Protein AF-A0CIH5-F1 (afdb_monomer)

Solvent-accessible surface area (backbone atoms only — not comparable to full-atom values): 7947 Å² total; per-residue (Å²): 141,61,79,71,65,72,72,68,66,63,63,94,73,48,73,71,44,72,47,76,46,78,49,61,46,44,70,66,57,52,51,53,47,23,68,72,73,69,57,72,61,46,45,53,76,33,62,68,58,5,43,72,43,96,72,49,42,40,31,52,56,68,67,65,62,55,47,49,56,54,52,55,45,54,71,75,43,71,87,46,45,84,75,46,75,51,82,43,84,70,44,88,47,47,58,71,42,60,32,41,38,37,44,28,32,68,42,79,45,80,55,98,86,27,40,42,35,36,27,43,33,40,28,27,36,84,86,67,48,60,24,34,44,34,40,36,34,36,38,38,115

pLDDT: mean 92.66, std 15.13, range [35.62, 98.88]

Secondary structure (DSSP, 8-state):
--GGGTSS-S-SS-TT-EEEEEEE--HHHHHHHHHHH----HHHH-HHHHHHSSSSS-B--HHHHHHHHHHHHHHHSTT-EEEEEEEEE-S--BTT-EEEEEEEEEEEEEETTEEEEEEEEEEEETTS-EEEEEEEEEEE-

Nearest PDB structures (foldseek):
  1iq6-assembly1_A  TM=9.356E-01  e=6.063E-15  Aeromonas caviae
  3k67-assembly1_A  TM=8.229E-01  e=1.449E-12  Archaeoglobus fulgidus
  4rlw-assembly1_A  TM=8.417E-01  e=2.597E-10  Mycobacterium tuberculosis H37Rv
  8pwz-assembly1_A-2  TM=8.280E-01  e=1.464E-09  Mycobacterium tuberculosis H37Rv
  5zy8-assembly1_C  TM=8.507E-01  e=7.791E-09  Mycobacterium tuberculosis H37Rv

Sequence (141 aa):
MKLRQIQYLFSQYHIGKLFKLERIFTEEDVRNYANLIKDFNPIHLDKYAASQSIFKERVVHGMLSASLFSTLVGTNFPGCIYLEQSINFKAPIFLDEQILAQVLIQDIKHTKGRQILKLNTTIEKMDQKIAVTGQATILIN

Organism: Paramecium tetraurelia (NCBI:txid5888)

Structure (mmCIF, N/CA/C/O backbone):
data_AF-A0CIH5-F1
#
_entry.id   AF-A0CIH5-F1
#
loop_
_atom_site.group_PDB
_atom_site.id
_atom_site.type_symbol
_atom_site.label_atom_id
_atom_site.label_alt_id
_atom_site.label_comp_id
_atom_site.label_asym_id
_atom_site.label_entity_id
_atom_site.label_seq_id
_atom_site.pdbx_PDB_ins_code
_atom_site.Cartn_x
_atom_site.Cartn_y
_atom_site.Cartn_z
_atom_site.occupancy
_atom_site.B_iso_or_equiv
_atom_site.auth_seq_id
_atom_site.auth_comp_id
_atom_site.auth_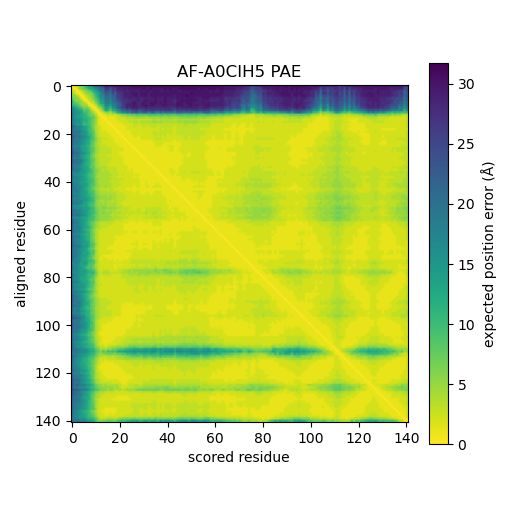asym_id
_atom_site.auth_atom_id
_atom_site.pdbx_PDB_model_num
ATOM 1 N N . MET A 1 1 ? -28.526 30.478 18.355 1.00 44.56 1 MET A N 1
ATOM 2 C CA . MET A 1 1 ? -27.789 30.222 17.099 1.00 44.56 1 MET A CA 1
ATOM 3 C C . MET A 1 1 ? -27.020 28.923 17.272 1.00 44.56 1 MET A C 1
ATOM 5 O O . MET A 1 1 ? -26.113 28.905 18.075 1.00 44.56 1 MET A O 1
ATOM 9 N N . LYS A 1 2 ? -27.340 27.787 16.664 1.00 43.62 2 LYS A N 1
ATOM 10 C CA . LYS A 1 2 ? -28.509 27.289 15.926 1.00 43.62 2 LYS A CA 1
ATOM 11 C C . LYS A 1 2 ? -28.354 25.761 16.030 1.00 43.62 2 LYS A C 1
ATOM 13 O O . LYS A 1 2 ? -27.256 25.262 15.809 1.00 43.62 2 LYS A O 1
ATOM 18 N N . LEU A 1 3 ? -29.447 25.040 16.266 1.00 42.81 3 LEU A N 1
ATOM 19 C CA . LEU A 1 3 ? -29.557 23.571 16.229 1.00 42.81 3 LEU A CA 1
ATOM 20 C C . LEU A 1 3 ? -28.959 22.894 14.966 1.00 42.81 3 LEU A C 1
ATOM 22 O O . LEU A 1 3 ? -28.815 21.679 14.934 1.00 42.81 3 LEU A O 1
ATOM 26 N N . ARG A 1 4 ? -28.528 23.669 13.957 1.00 42.06 4 ARG A N 1
ATOM 27 C CA . ARG A 1 4 ? -27.770 23.219 12.777 1.00 42.06 4 ARG A CA 1
ATOM 28 C C . ARG A 1 4 ? -26.440 22.519 13.098 1.00 42.06 4 ARG A C 1
ATOM 30 O O . ARG A 1 4 ? -25.988 21.739 12.273 1.00 42.06 4 ARG A O 1
ATOM 37 N N . GLN A 1 5 ? -25.827 22.758 14.261 1.00 38.94 5 GLN A N 1
ATOM 38 C CA . GLN A 1 5 ? -24.587 22.069 14.661 1.00 38.94 5 GLN A CA 1
ATOM 39 C C . GLN A 1 5 ? -24.844 20.654 15.212 1.00 38.94 5 GLN A C 1
ATOM 41 O O . GLN A 1 5 ? -23.990 19.786 15.094 1.00 38.94 5 GLN A O 1
ATOM 46 N N . ILE A 1 6 ? -26.042 20.401 15.748 1.00 41.00 6 ILE A N 1
ATOM 47 C CA . ILE A 1 6 ? -26.404 19.146 16.430 1.00 41.00 6 ILE A CA 1
ATOM 48 C C . ILE A 1 6 ? -26.735 18.031 15.419 1.00 41.00 6 ILE A C 1
ATOM 50 O O . ILE A 1 6 ? -26.604 16.854 15.729 1.00 41.00 6 ILE A O 1
ATOM 54 N N . GLN A 1 7 ? -27.073 18.390 14.177 1.00 35.62 7 GLN A N 1
ATOM 55 C CA . GLN A 1 7 ? -27.407 17.447 13.101 1.00 35.62 7 GLN A CA 1
ATOM 56 C C . GLN A 1 7 ? -26.256 17.220 12.099 1.00 35.62 7 GLN A C 1
ATOM 58 O O . GLN A 1 7 ? -26.365 16.358 11.237 1.00 35.62 7 GLN A O 1
ATOM 63 N N . TYR A 1 8 ? -25.138 17.951 12.222 1.00 39.41 8 TYR A N 1
ATOM 64 C CA . TYR A 1 8 ? -23.905 17.711 11.446 1.00 39.41 8 TYR A CA 1
ATOM 65 C C . TYR A 1 8 ? -23.007 16.631 12.084 1.00 39.41 8 TYR A C 1
ATOM 67 O O . TYR A 1 8 ? -22.055 16.162 11.471 1.00 39.41 8 TYR A O 1
ATOM 75 N N . LEU A 1 9 ? -23.329 16.240 13.321 1.00 36.91 9 LEU A N 1
ATOM 76 C CA . LEU A 1 9 ? -22.610 15.296 14.181 1.00 36.91 9 LEU A CA 1
ATOM 77 C C . LEU A 1 9 ? -23.116 13.847 14.043 1.00 36.91 9 LEU A C 1
ATOM 79 O O . LEU A 1 9 ? -22.970 13.041 14.960 1.00 36.91 9 LEU A O 1
ATOM 83 N N . PHE A 1 10 ? -23.678 13.485 12.886 1.00 43.94 10 PHE A N 1
ATOM 84 C CA . PHE A 1 10 ? -23.636 12.086 12.460 1.00 43.94 10 PHE A CA 1
ATOM 85 C C . PHE A 1 10 ? -22.158 11.715 12.324 1.00 43.94 10 PHE A C 1
ATOM 87 O O . PHE A 1 10 ? -21.413 12.421 11.645 1.00 43.94 10 PHE A O 1
ATOM 94 N N . SER A 1 11 ? -21.714 10.686 13.046 1.00 56.53 11 SER A N 1
ATOM 95 C CA . SER A 1 11 ? -20.294 10.403 13.261 1.00 56.53 11 SER A CA 1
ATOM 96 C C . SER A 1 11 ? -19.494 10.473 11.953 1.00 56.53 11 SER A C 1
ATOM 98 O O . SER A 1 11 ? -19.780 9.767 10.981 1.00 56.53 11 SER A O 1
ATOM 100 N N . GLN A 1 12 ? -18.462 11.331 11.925 1.00 74.12 12 GLN A N 1
ATOM 101 C CA . GLN A 1 12 ? -17.537 11.470 10.788 1.00 74.12 12 GLN A CA 1
ATOM 102 C C . GLN A 1 12 ? -17.006 10.106 10.323 1.00 74.12 12 GLN A C 1
ATOM 104 O O . GLN A 1 12 ? -16.675 9.931 9.148 1.00 74.12 12 GLN A O 1
ATOM 109 N N . TYR A 1 13 ? -16.980 9.135 11.232 1.00 87.81 13 TYR A N 1
ATOM 110 C CA . TYR A 1 13 ? -16.617 7.752 11.006 1.00 87.81 13 TYR A CA 1
ATOM 111 C C . TYR A 1 13 ? -17.839 6.859 11.227 1.00 87.81 13 TYR A C 1
ATOM 113 O O . TYR A 1 13 ? -18.414 6.833 12.314 1.00 87.81 13 TYR A O 1
ATOM 121 N N . HIS A 1 14 ? -18.241 6.130 10.193 1.00 92.81 14 HIS A N 1
ATOM 122 C CA . HIS A 1 14 ? -19.281 5.108 10.259 1.00 92.81 14 HIS A CA 1
ATOM 123 C C . HIS A 1 14 ? -18.848 3.898 9.432 1.00 92.81 14 HIS A C 1
ATOM 125 O O . HIS A 1 14 ? -18.078 4.035 8.477 1.00 92.81 14 HIS A O 1
ATOM 131 N N . ILE A 1 15 ? -19.331 2.714 9.808 1.00 96.62 15 ILE A N 1
ATOM 132 C CA . ILE A 1 15 ? -19.080 1.475 9.063 1.00 96.62 15 ILE A CA 1
ATOM 133 C C . ILE A 1 15 ? -19.558 1.656 7.619 1.00 96.62 15 ILE A C 1
ATOM 135 O O . ILE A 1 15 ? -20.629 2.206 7.379 1.00 96.62 15 ILE A O 1
ATOM 139 N N . GLY A 1 16 ? -18.745 1.221 6.659 1.00 97.00 16 GLY A N 1
ATOM 140 C CA . GLY A 1 16 ? -18.999 1.398 5.231 1.00 97.00 16 GLY A CA 1
ATOM 141 C C . GLY A 1 16 ? -18.403 2.677 4.636 1.00 97.00 16 GLY A C 1
ATOM 142 O O . GLY A 1 16 ? -18.357 2.804 3.413 1.00 97.00 16 GLY A O 1
ATOM 143 N N . LYS A 1 17 ? -17.887 3.608 5.452 1.00 97.06 17 LYS A N 1
ATOM 144 C CA . LYS A 1 17 ? -17.222 4.805 4.927 1.00 97.06 17 LYS A CA 1
ATOM 145 C C . LYS A 1 17 ? -15.905 4.448 4.237 1.00 97.06 17 LYS A C 1
ATOM 147 O O . LYS A 1 17 ? -15.039 3.805 4.833 1.00 97.06 17 LYS A O 1
ATOM 152 N N . LEU A 1 18 ? -15.763 4.910 2.997 1.00 97.88 18 LEU A N 1
ATOM 153 C CA . LEU A 1 18 ? -14.663 4.593 2.092 1.00 97.88 18 LEU A CA 1
ATOM 154 C C . LEU A 1 18 ? -13.828 5.837 1.78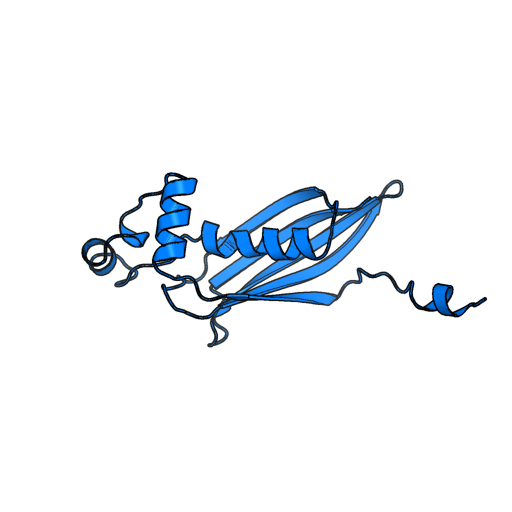3 1.00 97.88 18 LEU A C 1
ATOM 156 O O . LEU A 1 18 ? -14.365 6.858 1.358 1.00 97.88 18 LEU A O 1
ATOM 160 N N . PHE A 1 19 ? -12.516 5.719 1.937 1.00 98.06 19 PHE A N 1
ATOM 161 C CA . PHE A 1 19 ? -11.531 6.723 1.544 1.00 98.06 19 PHE A CA 1
ATOM 162 C C . PHE A 1 19 ? -10.678 6.164 0.412 1.00 98.06 19 PHE A C 1
ATOM 164 O O . PHE A 1 19 ? -10.382 4.968 0.405 1.00 98.06 19 PHE A O 1
ATOM 171 N N . LYS A 1 20 ? -10.309 7.012 -0.552 1.00 98.19 20 LYS A N 1
ATOM 172 C CA . LYS A 1 20 ? -9.591 6.601 -1.761 1.00 98.19 20 LYS A CA 1
ATOM 173 C C . LYS A 1 20 ? -8.503 7.599 -2.138 1.00 98.19 20 LYS A C 1
ATOM 175 O O . LYS A 1 20 ? -8.654 8.790 -1.877 1.00 98.19 20 LYS A O 1
ATOM 180 N N . LEU A 1 21 ? -7.444 7.106 -2.768 1.00 98.31 21 LEU A N 1
ATOM 181 C CA . LEU A 1 21 ? -6.362 7.902 -3.335 1.00 98.31 21 LEU A CA 1
ATOM 182 C C . LEU A 1 21 ? -5.883 7.241 -4.627 1.00 98.31 21 LEU A C 1
ATOM 184 O O . LEU A 1 21 ? -5.486 6.076 -4.617 1.00 98.31 21 LEU A O 1
ATOM 188 N N . GLU A 1 22 ? -5.907 7.993 -5.721 1.00 98.44 22 GLU A N 1
ATOM 189 C CA . GLU A 1 22 ? -5.272 7.587 -6.973 1.00 98.44 22 GLU A CA 1
ATOM 190 C C . GLU A 1 22 ? -3.794 7.975 -6.960 1.00 98.44 22 GLU A C 1
ATOM 192 O O . GLU A 1 22 ? -3.422 9.043 -6.465 1.00 98.44 22 GLU A O 1
ATOM 197 N N . ARG A 1 23 ? -2.939 7.101 -7.494 1.00 98.25 23 ARG A N 1
ATOM 198 C CA . ARG A 1 23 ? -1.496 7.340 -7.568 1.00 98.25 23 ARG A CA 1
ATOM 199 C C . ARG A 1 23 ? -0.892 6.688 -8.805 1.00 98.25 23 ARG A C 1
ATOM 201 O O . ARG A 1 23 ? -1.301 5.604 -9.197 1.00 98.25 23 ARG A O 1
ATOM 208 N N . ILE A 1 24 ? 0.117 7.346 -9.367 1.00 98.75 24 ILE A N 1
ATOM 209 C CA . ILE A 1 24 ? 1.052 6.807 -10.360 1.00 98.75 24 ILE A CA 1
ATOM 210 C C . ILE A 1 24 ? 2.445 6.931 -9.751 1.00 98.75 24 ILE A C 1
ATOM 212 O O . ILE A 1 24 ? 2.803 8.037 -9.357 1.00 98.75 24 ILE A O 1
ATOM 216 N N . PHE A 1 25 ? 3.209 5.846 -9.622 1.00 98.75 25 PHE A N 1
ATOM 217 C CA . PHE A 1 25 ? 4.583 5.909 -9.104 1.00 98.75 25 PHE A CA 1
ATOM 218 C C . PHE A 1 25 ? 5.588 6.007 -10.248 1.00 98.75 25 PHE A C 1
ATOM 220 O O . PHE A 1 25 ? 5.675 5.107 -11.079 1.00 98.75 25 PHE A O 1
ATOM 227 N N . THR A 1 26 ? 6.364 7.085 -10.251 1.00 98.75 26 THR A N 1
ATOM 228 C CA . THR A 1 26 ? 7.400 7.346 -11.255 1.00 98.75 26 THR A CA 1
ATOM 229 C C . THR A 1 26 ? 8.725 6.677 -10.890 1.00 98.75 26 THR A C 1
ATOM 231 O O . THR A 1 26 ? 8.936 6.224 -9.761 1.00 98.75 26 THR A O 1
ATOM 234 N N . GLU A 1 27 ? 9.675 6.668 -11.827 1.00 98.44 27 GLU A N 1
ATOM 235 C CA . GLU A 1 27 ? 11.053 6.259 -11.535 1.00 98.44 27 GLU A CA 1
ATOM 236 C C . GLU A 1 27 ? 11.691 7.084 -10.405 1.00 98.44 27 GLU A C 1
ATOM 238 O O . GLU A 1 27 ? 12.403 6.529 -9.565 1.00 98.44 27 GLU A O 1
ATOM 243 N N . GLU A 1 28 ? 11.426 8.391 -10.356 1.00 98.69 28 GLU A N 1
ATOM 244 C CA . GLU A 1 28 ? 11.950 9.265 -9.306 1.00 98.69 28 GLU A CA 1
ATOM 245 C C . GLU A 1 28 ? 11.422 8.853 -7.926 1.00 98.69 28 GLU A C 1
ATOM 247 O O . GLU A 1 28 ? 12.202 8.733 -6.981 1.00 98.69 28 GLU A O 1
ATOM 252 N N . ASP A 1 29 ? 10.127 8.540 -7.821 1.00 98.69 29 ASP A N 1
ATOM 253 C CA . ASP A 1 29 ? 9.516 8.061 -6.578 1.00 98.69 29 ASP A CA 1
ATOM 254 C C . ASP A 1 29 ? 10.193 6.777 -6.076 1.00 98.69 29 ASP A C 1
ATOM 256 O O . ASP A 1 29 ? 10.558 6.671 -4.903 1.00 98.69 29 ASP A O 1
ATOM 260 N N . VAL A 1 30 ? 10.400 5.810 -6.976 1.00 98.75 30 VAL A N 1
ATOM 261 C CA . VAL A 1 30 ? 11.025 4.518 -6.657 1.00 98.75 30 VAL A CA 1
ATOM 262 C C . VAL A 1 30 ? 12.482 4.701 -6.225 1.00 98.75 30 VAL A C 1
ATOM 264 O O . VAL A 1 30 ? 12.916 4.098 -5.240 1.00 98.75 30 VAL A O 1
ATOM 267 N N . ARG A 1 31 ? 13.242 5.568 -6.906 1.00 98.69 31 ARG A N 1
ATOM 268 C CA . ARG A 1 31 ? 14.631 5.884 -6.533 1.00 98.69 31 ARG A CA 1
ATOM 269 C C . ARG A 1 31 ? 14.713 6.598 -5.188 1.00 98.69 31 ARG A C 1
ATOM 271 O O . ARG A 1 31 ? 15.541 6.230 -4.354 1.00 98.69 31 ARG A O 1
ATOM 278 N N . ASN A 1 32 ? 13.854 7.587 -4.958 1.00 98.81 32 ASN A N 1
ATOM 279 C CA . ASN A 1 32 ? 13.810 8.330 -3.702 1.00 98.81 32 ASN A CA 1
ATOM 280 C C . ASN A 1 32 ? 13.441 7.415 -2.533 1.00 98.81 32 ASN A C 1
ATOM 282 O O . ASN A 1 32 ? 14.086 7.469 -1.486 1.00 98.81 32 ASN A O 1
ATOM 286 N N . TYR A 1 33 ? 12.475 6.516 -2.727 1.00 98.75 33 TYR A N 1
ATOM 287 C CA . TYR A 1 33 ? 12.117 5.529 -1.716 1.00 98.75 33 TYR A CA 1
ATOM 288 C C . TYR A 1 33 ? 13.266 4.560 -1.422 1.00 98.75 33 TYR A C 1
ATOM 290 O O . TYR A 1 33 ? 13.628 4.392 -0.259 1.00 98.75 33 TYR A O 1
ATOM 298 N N . ALA A 1 34 ? 13.906 3.995 -2.453 1.00 98.69 34 ALA A N 1
ATOM 299 C CA . ALA A 1 34 ? 15.079 3.134 -2.286 1.00 98.69 34 ALA A CA 1
ATOM 300 C C . ALA A 1 34 ? 16.190 3.830 -1.481 1.00 98.69 34 ALA A C 1
ATOM 302 O O . ALA A 1 34 ? 16.742 3.258 -0.542 1.00 98.69 34 ALA A O 1
ATOM 303 N N . ASN A 1 35 ? 16.470 5.100 -1.786 1.00 98.69 35 ASN A N 1
ATOM 304 C CA . ASN A 1 35 ? 17.449 5.903 -1.053 1.00 98.69 35 ASN A CA 1
ATOM 305 C C . ASN A 1 35 ? 17.060 6.141 0.409 1.00 98.69 35 ASN A C 1
ATOM 307 O O . ASN A 1 35 ? 17.942 6.133 1.277 1.00 98.69 35 ASN A O 1
ATOM 311 N N . LEU A 1 36 ? 15.772 6.364 0.674 1.00 98.56 36 LEU A N 1
ATOM 312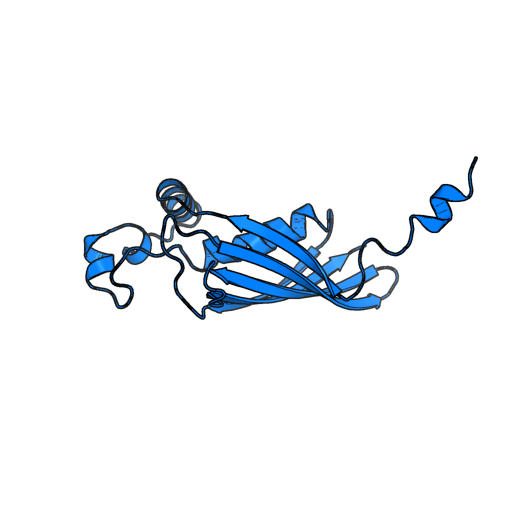 C CA . LEU A 1 36 ? 15.235 6.608 2.009 1.00 98.56 36 LEU A CA 1
ATOM 313 C C . LEU A 1 36 ? 15.337 5.359 2.888 1.00 98.56 36 LEU A C 1
ATOM 315 O O . LEU A 1 36 ? 15.838 5.442 4.006 1.00 98.56 36 LEU A O 1
ATOM 319 N N . ILE A 1 37 ? 14.891 4.208 2.377 1.00 98.12 37 ILE A N 1
ATOM 320 C CA . ILE A 1 37 ? 14.768 2.975 3.170 1.00 98.12 37 ILE A CA 1
ATOM 321 C C . ILE A 1 37 ? 15.949 2.011 3.017 1.00 98.12 37 ILE A C 1
ATOM 323 O O . ILE A 1 37 ? 16.009 1.004 3.715 1.00 98.12 37 ILE A O 1
ATOM 327 N N . LYS A 1 38 ? 16.894 2.327 2.124 1.00 98.38 38 LYS A N 1
ATOM 328 C CA . LYS A 1 38 ? 18.080 1.518 1.794 1.00 98.38 38 LYS A CA 1
ATOM 329 C C . LYS A 1 38 ? 17.771 0.155 1.166 1.00 98.38 38 LYS A C 1
ATOM 331 O O . LYS A 1 38 ? 18.624 -0.729 1.173 1.00 98.38 38 LYS A O 1
ATOM 336 N N . ASP A 1 39 ? 16.591 0.004 0.569 1.00 98.38 39 ASP A N 1
ATOM 337 C CA . ASP A 1 39 ? 16.255 -1.152 -0.264 1.00 98.38 39 ASP A CA 1
ATOM 338 C C . ASP A 1 39 ? 16.613 -0.873 -1.727 1.00 98.38 39 ASP A C 1
ATOM 340 O O . ASP A 1 39 ? 15.853 -0.256 -2.482 1.00 98.38 39 ASP A O 1
ATOM 344 N N . PHE A 1 40 ? 17.794 -1.353 -2.111 1.00 98.38 40 PHE A N 1
ATOM 345 C CA . PHE A 1 40 ? 18.338 -1.247 -3.461 1.00 98.38 40 PHE A CA 1
ATOM 346 C C . PHE A 1 40 ? 18.187 -2.538 -4.268 1.00 98.38 40 PHE A C 1
ATOM 348 O O . PHE A 1 40 ? 19.000 -2.793 -5.158 1.00 98.38 40 PHE A O 1
ATOM 355 N N . ASN A 1 41 ? 17.189 -3.376 -3.967 1.00 98.06 41 ASN A N 1
ATOM 356 C CA . ASN A 1 41 ? 16.957 -4.584 -4.747 1.00 98.06 41 ASN A CA 1
ATOM 357 C C . ASN A 1 41 ? 16.862 -4.240 -6.257 1.00 98.06 41 ASN A C 1
ATOM 359 O O . ASN A 1 41 ? 16.016 -3.424 -6.648 1.00 98.06 41 ASN A O 1
ATOM 363 N N . PRO A 1 42 ? 17.710 -4.840 -7.120 1.00 98.00 42 PRO A N 1
ATOM 364 C CA . PRO A 1 42 ? 17.799 -4.475 -8.532 1.00 98.00 42 PRO A CA 1
ATOM 365 C C . PRO A 1 42 ? 16.484 -4.575 -9.303 1.00 98.00 42 PRO A C 1
ATOM 367 O O . PRO A 1 42 ? 16.311 -3.848 -10.277 1.00 98.00 42 PRO A O 1
ATOM 370 N N . ILE A 1 43 ? 15.530 -5.404 -8.859 1.00 98.12 43 ILE A N 1
ATOM 371 C CA . ILE A 1 43 ? 14.215 -5.532 -9.512 1.00 98.12 43 ILE A CA 1
ATOM 372 C C . ILE A 1 43 ? 13.429 -4.210 -9.557 1.00 98.12 43 ILE A C 1
ATOM 374 O O . ILE A 1 43 ? 12.538 -4.058 -10.391 1.00 98.12 43 ILE A O 1
ATOM 378 N N . HIS A 1 44 ? 13.750 -3.260 -8.675 1.00 98.38 44 HIS A N 1
ATOM 379 C CA . HIS A 1 44 ? 13.106 -1.948 -8.621 1.00 98.38 44 HIS A CA 1
ATOM 380 C C . HIS A 1 44 ? 13.845 -0.889 -9.450 1.00 98.38 44 HIS A C 1
ATOM 382 O O . HIS A 1 44 ? 13.234 0.061 -9.932 1.00 98.38 44 HIS A O 1
ATOM 388 N N . LEU A 1 45 ? 15.162 -1.030 -9.627 1.00 98.25 45 LEU A N 1
ATOM 389 C CA . LEU A 1 45 ? 16.033 0.061 -10.082 1.00 98.25 45 LEU A CA 1
ATOM 390 C C . LEU A 1 45 ? 16.689 -0.204 -11.436 1.00 98.25 45 LEU A C 1
ATOM 392 O O . LEU A 1 45 ? 16.902 0.738 -12.204 1.00 98.25 45 LEU A O 1
ATOM 396 N N . ASP A 1 46 ? 16.979 -1.466 -11.745 1.00 98.31 46 ASP A N 1
ATOM 397 C CA . ASP A 1 46 ? 17.736 -1.872 -12.922 1.00 98.31 46 ASP A CA 1
ATOM 398 C C . ASP A 1 46 ? 16.843 -2.599 -13.934 1.00 98.31 46 ASP A C 1
ATOM 400 O O . ASP A 1 46 ? 16.209 -3.616 -13.642 1.00 98.31 46 ASP A O 1
ATOM 404 N N . LYS A 1 47 ? 16.785 -2.065 -15.157 1.00 97.44 47 LYS A N 1
ATOM 405 C CA . LYS A 1 47 ? 15.926 -2.601 -16.219 1.00 97.44 47 LYS A CA 1
ATOM 406 C C . LYS 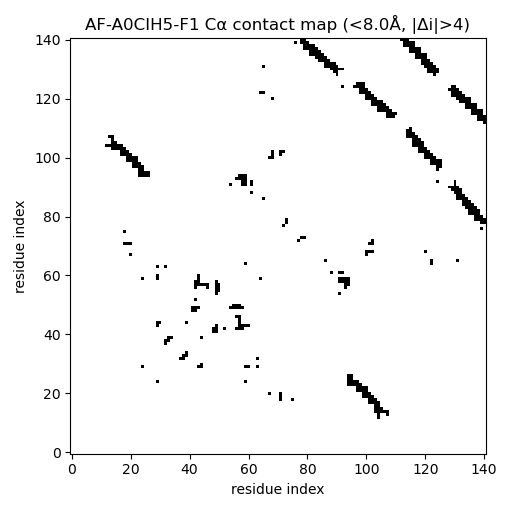A 1 47 ? 16.379 -3.988 -16.679 1.00 97.44 47 LYS A C 1
ATOM 408 O O . LYS A 1 47 ? 15.533 -4.831 -16.975 1.00 97.44 47 LYS A O 1
ATOM 413 N N . TYR A 1 48 ? 17.688 -4.234 -16.740 1.00 98.06 48 TYR A N 1
ATOM 414 C CA . TYR A 1 48 ? 18.222 -5.513 -17.194 1.00 98.06 48 TYR A CA 1
ATOM 415 C C . TYR A 1 48 ? 17.927 -6.612 -16.169 1.00 98.06 48 TYR A C 1
ATOM 417 O O . TYR A 1 48 ? 17.302 -7.611 -16.514 1.00 98.06 48 TYR A O 1
ATOM 425 N N . ALA A 1 49 ? 18.260 -6.403 -14.899 1.00 97.69 49 ALA A N 1
ATOM 426 C CA . ALA A 1 49 ? 17.965 -7.329 -13.813 1.00 97.69 49 ALA A CA 1
ATOM 427 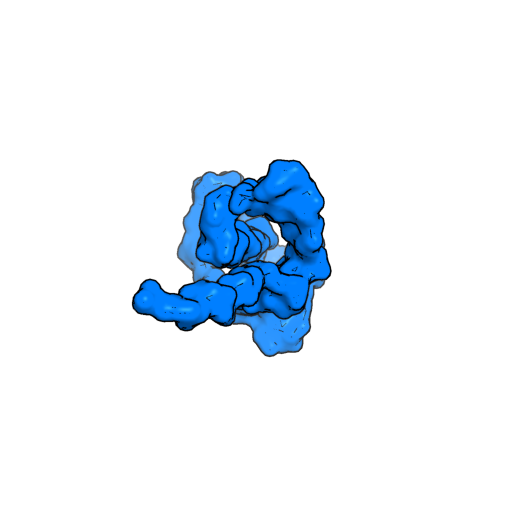C C . ALA A 1 49 ? 16.461 -7.624 -13.710 1.00 97.69 49 ALA A C 1
ATOM 429 O O . ALA A 1 49 ? 16.061 -8.786 -13.610 1.00 97.69 49 ALA A O 1
ATOM 430 N N . ALA A 1 50 ? 15.612 -6.596 -13.815 1.00 97.56 50 ALA A N 1
ATOM 431 C CA . ALA A 1 50 ? 14.166 -6.778 -13.809 1.00 97.56 50 ALA A CA 1
ATOM 432 C C . ALA A 1 50 ? 13.669 -7.620 -15.002 1.00 97.56 50 ALA A C 1
ATOM 434 O O . ALA A 1 50 ? 12.821 -8.495 -14.810 1.00 97.56 50 ALA A O 1
ATOM 435 N N . SER A 1 51 ? 14.252 -7.450 -16.198 1.00 97.94 51 SER A N 1
ATOM 436 C CA . SER A 1 51 ? 13.933 -8.271 -17.384 1.00 97.94 51 SER A CA 1
ATOM 437 C C . SER A 1 51 ? 14.245 -9.760 -17.203 1.00 97.94 51 SER A C 1
ATOM 439 O O . SER A 1 51 ? 13.542 -10.622 -17.737 1.00 97.94 51 SER A O 1
ATOM 441 N N . GLN A 1 52 ? 15.262 -10.072 -16.396 1.00 98.19 52 GLN A N 1
ATOM 442 C CA . GLN A 1 52 ? 15.642 -11.446 -16.068 1.00 98.19 52 GLN A CA 1
ATOM 443 C C . GLN A 1 52 ? 14.767 -12.054 -14.963 1.00 98.19 52 GLN A C 1
ATOM 445 O O . GLN A 1 52 ? 14.720 -13.273 -14.809 1.00 98.19 52 GLN A O 1
ATOM 450 N N . SER A 1 53 ? 14.034 -11.230 -14.212 1.00 97.19 53 SER A N 1
ATOM 451 C CA . SER A 1 53 ? 13.158 -11.686 -13.131 1.00 97.19 53 SER A CA 1
ATOM 452 C C . SER A 1 53 ? 11.847 -12.310 -13.644 1.00 97.19 53 SER A C 1
ATOM 454 O O . SER A 1 53 ? 11.563 -12.349 -14.847 1.00 97.19 53 SER A O 1
ATOM 456 N N . ILE A 1 54 ? 11.009 -12.783 -12.716 1.00 97.06 54 ILE A N 1
ATOM 457 C CA . ILE A 1 54 ? 9.638 -13.231 -13.012 1.00 97.06 54 ILE A CA 1
ATOM 458 C C . 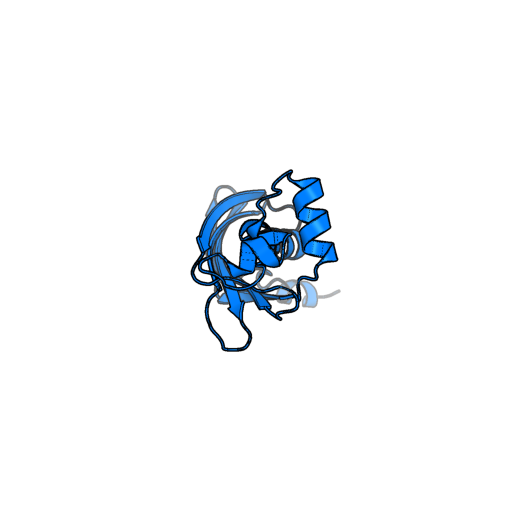ILE A 1 54 ? 8.717 -12.080 -13.442 1.00 97.06 54 ILE A C 1
ATOM 460 O O . ILE A 1 54 ? 7.711 -12.327 -14.097 1.00 97.06 54 ILE A O 1
ATOM 464 N N . PHE A 1 55 ? 9.057 -10.837 -13.088 1.00 96.75 55 PHE A N 1
ATOM 465 C CA . PHE A 1 55 ? 8.234 -9.664 -13.378 1.00 96.75 55 PHE A CA 1
ATOM 466 C C . PHE A 1 55 ? 8.447 -9.122 -14.790 1.00 96.75 55 PHE A C 1
ATOM 468 O O . PHE A 1 55 ? 7.574 -8.427 -15.294 1.00 96.75 55 PHE A O 1
ATOM 475 N N . LYS A 1 56 ? 9.586 -9.442 -15.425 1.00 97.81 56 LYS A N 1
ATOM 476 C CA . LYS A 1 56 ? 9.999 -9.009 -16.778 1.00 97.81 56 LYS A CA 1
ATOM 477 C C . LYS A 1 56 ? 10.194 -7.505 -16.980 1.00 97.81 56 LYS A C 1
ATOM 479 O O . LYS A 1 56 ? 10.842 -7.109 -17.943 1.00 97.81 56 LYS A O 1
ATOM 484 N N . GLU A 1 57 ? 9.739 -6.684 -16.048 1.00 97.75 57 GLU A N 1
ATOM 485 C CA . GLU A 1 57 ? 9.918 -5.238 -16.019 1.00 97.75 57 GLU A CA 1
ATOM 486 C C . GLU A 1 57 ? 10.115 -4.764 -14.576 1.00 97.75 57 GLU A C 1
ATOM 488 O O . GLU A 1 57 ? 9.884 -5.519 -13.626 1.00 97.75 57 GLU A O 1
ATOM 493 N N . ARG A 1 58 ? 10.585 -3.521 -14.405 1.00 98.50 58 ARG A N 1
ATOM 494 C CA . ARG A 1 58 ? 10.791 -2.946 -13.069 1.00 98.50 58 ARG A CA 1
ATOM 495 C C . ARG A 1 58 ? 9.451 -2.791 -12.362 1.00 98.50 58 ARG A C 1
ATOM 497 O O . ARG A 1 58 ? 8.486 -2.310 -12.951 1.00 98.50 58 ARG A O 1
ATOM 504 N N . VAL A 1 59 ? 9.428 -3.149 -11.086 1.00 98.56 59 VAL A N 1
ATOM 505 C CA . VAL A 1 59 ? 8.234 -3.060 -10.241 1.00 98.56 59 VAL A CA 1
ATOM 506 C C . VAL A 1 59 ? 8.445 -2.054 -9.122 1.00 98.56 59 VAL A C 1
ATOM 508 O O . VAL A 1 59 ? 9.562 -1.865 -8.646 1.00 98.56 59 VAL A O 1
ATOM 511 N N . VAL A 1 60 ? 7.368 -1.426 -8.670 1.00 98.75 60 VAL A N 1
ATOM 512 C CA . VAL A 1 60 ? 7.351 -0.574 -7.478 1.00 98.75 60 VAL A CA 1
ATOM 513 C C . VAL A 1 60 ? 7.599 -1.445 -6.240 1.00 98.75 60 VAL A C 1
ATOM 515 O O . VAL A 1 60 ? 7.102 -2.573 -6.165 1.00 98.75 60 VAL A O 1
ATOM 518 N N . HIS A 1 61 ? 8.347 -0.950 -5.245 1.00 98.75 61 HIS A N 1
ATOM 519 C CA . HIS A 1 61 ? 8.468 -1.643 -3.957 1.00 98.75 61 HIS A CA 1
ATOM 520 C C . HIS A 1 61 ? 7.076 -1.886 -3.366 1.00 98.75 61 HIS A C 1
ATOM 522 O O . HIS A 1 61 ? 6.277 -0.958 -3.227 1.00 98.75 61 HIS A O 1
ATOM 528 N N . GLY A 1 62 ? 6.790 -3.121 -2.947 1.00 98.31 62 GLY A N 1
ATOM 529 C CA . GLY A 1 62 ? 5.494 -3.445 -2.344 1.00 98.31 62 GLY A CA 1
ATOM 530 C C . GLY A 1 62 ? 5.170 -2.524 -1.163 1.00 98.31 62 GLY A C 1
ATOM 531 O O . GLY A 1 62 ? 4.081 -1.956 -1.092 1.00 98.31 62 GLY A O 1
ATOM 532 N N . MET A 1 63 ? 6.152 -2.277 -0.292 1.00 98.56 63 MET A N 1
ATOM 533 C CA . MET A 1 63 ? 5.990 -1.393 0.866 1.00 98.56 63 MET A CA 1
ATOM 534 C C . MET A 1 63 ? 5.837 0.093 0.511 1.00 98.56 63 MET A C 1
ATOM 536 O O . MET A 1 63 ? 5.162 0.805 1.252 1.00 98.56 63 MET A O 1
ATOM 540 N N . LEU A 1 64 ? 6.375 0.556 -0.625 1.00 98.75 64 LEU A N 1
ATOM 541 C CA . LEU A 1 64 ? 6.108 1.909 -1.134 1.00 98.75 64 LEU A CA 1
ATOM 542 C C . LEU A 1 64 ? 4.638 2.052 -1.526 1.00 98.75 64 LEU A C 1
ATOM 544 O O . LEU A 1 64 ? 3.978 3.008 -1.138 1.00 98.75 64 LEU A O 1
ATOM 548 N N . SER A 1 65 ? 4.082 1.074 -2.242 1.00 98.62 65 SER A N 1
ATOM 549 C CA . SER A 1 65 ? 2.654 1.116 -2.567 1.00 98.62 65 SER A CA 1
ATOM 550 C C . SER A 1 65 ? 1.783 1.048 -1.305 1.00 98.62 65 SER A C 1
ATOM 552 O O . SER A 1 65 ? 0.855 1.840 -1.144 1.00 98.62 65 SER A O 1
ATOM 554 N N . ALA A 1 66 ? 2.129 0.175 -0.353 1.00 98.62 66 ALA A N 1
ATOM 555 C CA . ALA A 1 66 ? 1.380 0.013 0.889 1.00 98.62 66 ALA A CA 1
ATOM 556 C C . ALA A 1 66 ? 1.464 1.238 1.818 1.00 98.62 66 ALA A C 1
ATOM 558 O O . ALA A 1 66 ? 0.574 1.431 2.647 1.00 98.62 66 ALA A O 1
ATOM 559 N N . SER A 1 67 ? 2.474 2.106 1.672 1.00 98.44 67 SER A N 1
ATOM 560 C CA . SER A 1 67 ? 2.561 3.337 2.467 1.00 98.44 67 SER A CA 1
ATOM 561 C C . SER A 1 67 ? 1.413 4.309 2.181 1.00 98.44 67 SER A C 1
ATOM 563 O O . SER A 1 67 ? 1.118 5.157 3.021 1.00 98.44 67 SER A O 1
ATOM 565 N N . LEU A 1 68 ? 0.706 4.161 1.053 1.00 98.75 68 LEU A N 1
ATOM 566 C CA . LEU A 1 68 ? -0.509 4.927 0.754 1.00 98.75 68 LEU A CA 1
ATOM 567 C C . LEU A 1 68 ? -1.623 4.691 1.785 1.00 98.75 68 LEU A C 1
ATOM 569 O O . LEU A 1 68 ? -2.441 5.584 2.006 1.00 98.75 68 LEU A O 1
ATOM 573 N N . PHE A 1 69 ? -1.644 3.540 2.468 1.00 98.75 69 PHE A N 1
ATOM 574 C CA . PHE A 1 69 ? -2.570 3.319 3.582 1.00 98.75 69 PHE A CA 1
ATOM 575 C C . PHE A 1 69 ? -2.275 4.257 4.752 1.00 98.75 69 PHE A C 1
ATOM 577 O O . PHE A 1 69 ? -3.203 4.816 5.329 1.00 98.75 69 PHE A O 1
ATOM 584 N N . SER A 1 70 ? -0.995 4.510 5.044 1.00 97.75 70 SER A N 1
ATOM 585 C CA . SER A 1 70 ? -0.591 5.503 6.043 1.00 97.75 70 SER A CA 1
ATOM 586 C C . SER A 1 70 ? -1.034 6.909 5.639 1.00 97.75 70 SER A C 1
ATOM 588 O O . SER A 1 70 ? -1.599 7.624 6.461 1.00 97.75 70 SER A O 1
ATOM 590 N N . THR A 1 71 ? -0.882 7.285 4.364 1.00 98.06 71 THR A N 1
ATOM 591 C CA . THR A 1 71 ? -1.394 8.565 3.845 1.00 98.06 71 THR A CA 1
ATOM 592 C C . THR A 1 71 ? -2.906 8.680 4.035 1.00 98.06 71 THR A C 1
ATOM 594 O O . THR A 1 71 ? -3.387 9.641 4.630 1.00 98.06 71 THR A O 1
ATOM 597 N N . LEU A 1 72 ? -3.668 7.679 3.586 1.00 98.25 72 LEU A N 1
ATOM 598 C CA . LEU A 1 72 ? -5.126 7.676 3.704 1.00 98.25 72 LEU A CA 1
ATOM 599 C C . LEU A 1 72 ? -5.582 7.741 5.162 1.00 98.25 72 LEU A C 1
ATOM 601 O O . LEU A 1 72 ? -6.491 8.506 5.480 1.00 98.25 72 LEU A O 1
ATOM 605 N N . VAL A 1 73 ? -4.952 6.980 6.054 1.00 97.75 73 VAL A N 1
ATOM 606 C CA . VAL A 1 73 ? -5.296 6.979 7.476 1.00 97.75 73 VAL A CA 1
ATOM 607 C C . VAL A 1 73 ? -4.899 8.298 8.141 1.00 97.75 73 VAL A C 1
ATOM 609 O O . VAL A 1 73 ? -5.744 8.955 8.742 1.00 97.75 73 VAL A O 1
ATOM 612 N N . GLY A 1 74 ? -3.645 8.726 8.001 1.00 95.38 74 GLY A N 1
ATOM 613 C CA . GLY A 1 74 ? -3.116 9.917 8.666 1.00 95.38 74 GLY A CA 1
ATOM 614 C C . GLY A 1 74 ? -3.825 11.208 8.256 1.00 95.38 74 GLY A C 1
ATOM 615 O O . GLY A 1 74 ? -4.031 12.084 9.093 1.00 95.38 74 GLY A O 1
ATOM 616 N N . THR A 1 75 ? -4.255 11.316 6.995 1.00 94.69 75 THR A N 1
ATOM 617 C CA . THR A 1 75 ? -4.996 12.486 6.502 1.00 94.69 75 THR A CA 1
ATOM 618 C C . THR A 1 75 ? -6.469 12.476 6.916 1.00 94.69 75 THR A C 1
ATOM 620 O O . THR A 1 75 ? -7.017 13.533 7.219 1.00 94.69 75 THR A O 1
ATOM 623 N N . ASN A 1 76 ? -7.132 11.312 6.939 1.00 95.19 76 ASN A N 1
ATOM 624 C CA . ASN A 1 76 ? -8.578 11.237 7.197 1.00 95.19 76 ASN A CA 1
ATOM 625 C C . ASN A 1 76 ? -8.944 11.015 8.670 1.00 95.19 76 ASN A C 1
ATOM 627 O O . ASN A 1 76 ? -10.079 11.298 9.056 1.00 95.19 76 ASN A O 1
ATOM 631 N N . PHE A 1 77 ? -8.000 10.534 9.481 1.00 94.00 77 PHE A N 1
ATOM 632 C CA . PHE A 1 77 ? -8.153 10.287 10.914 1.00 94.00 77 PHE A CA 1
ATOM 633 C C . PHE A 1 77 ? -7.038 11.014 11.692 1.00 94.00 77 PHE A C 1
ATOM 635 O O . PHE A 1 77 ? -6.173 10.370 12.296 1.00 94.00 77 PHE A O 1
ATOM 642 N N . PRO A 1 78 ? -7.001 12.360 11.661 1.00 91.00 78 PRO A N 1
ATOM 643 C CA . PRO A 1 78 ? -5.928 13.126 12.285 1.00 91.00 78 PRO A CA 1
ATOM 644 C C . PRO A 1 78 ? -5.854 12.853 13.792 1.00 91.00 78 PRO A C 1
ATOM 646 O O . PRO A 1 78 ? -6.867 12.856 14.490 1.00 91.00 78 PRO A O 1
ATOM 649 N N . GLY A 1 79 ? -4.639 12.610 14.290 1.00 90.25 79 GLY A N 1
ATOM 650 C CA . GLY A 1 79 ? -4.390 12.286 15.699 1.00 90.25 79 GLY A CA 1
ATOM 651 C C . GLY A 1 79 ? -4.680 10.833 16.089 1.00 90.25 79 GLY A C 1
ATOM 652 O O . GLY A 1 79 ? -4.557 10.497 17.268 1.00 90.25 79 GLY A O 1
ATOM 653 N N . CYS A 1 80 ? -5.046 9.966 15.136 1.00 95.12 80 CYS A N 1
ATOM 654 C CA . CYS A 1 80 ? -5.161 8.538 15.411 1.00 95.12 80 CYS A CA 1
ATOM 655 C C . CYS A 1 80 ? -3.792 7.887 15.664 1.00 95.12 80 CYS A C 1
ATOM 657 O O . CYS A 1 80 ? -2.748 8.370 15.220 1.00 95.12 80 CYS A O 1
ATOM 659 N N . ILE A 1 81 ? -3.812 6.753 16.361 1.00 96.38 81 ILE A N 1
ATOM 660 C CA . ILE A 1 81 ? -2.656 5.874 16.536 1.00 96.38 81 ILE A CA 1
ATOM 661 C C . ILE A 1 81 ? -2.854 4.654 15.638 1.00 96.38 81 ILE A C 1
ATOM 663 O O . ILE A 1 81 ? -3.847 3.938 15.774 1.00 96.38 81 ILE A O 1
ATOM 667 N N . TYR A 1 82 ? -1.902 4.409 14.738 1.00 97.56 82 TYR A N 1
ATOM 668 C CA . TYR A 1 82 ? -1.890 3.245 13.853 1.00 97.56 82 TYR A CA 1
ATOM 669 C C . TYR A 1 82 ? -1.346 2.036 14.621 1.00 97.56 82 TYR A C 1
ATOM 671 O O . TYR A 1 82 ? -0.148 1.950 14.876 1.00 97.56 82 TYR A O 1
ATOM 679 N N . LEU A 1 83 ? -2.227 1.133 15.053 1.00 97.81 83 LEU A N 1
ATOM 680 C CA . LEU A 1 83 ? -1.866 0.036 15.956 1.00 97.81 83 LEU A CA 1
ATOM 681 C C . LEU A 1 83 ? -1.333 -1.190 15.213 1.00 97.81 83 LEU A C 1
ATOM 683 O O . LEU A 1 83 ? -0.401 -1.836 15.681 1.00 97.81 83 LEU A O 1
ATOM 687 N N . GLU A 1 84 ? -1.942 -1.531 14.080 1.00 98.31 84 GLU A N 1
ATOM 688 C CA . GLU A 1 84 ? -1.632 -2.756 13.343 1.00 98.31 84 GLU A CA 1
ATOM 689 C C . GLU A 1 84 ? -1.915 -2.575 11.852 1.00 98.31 84 GLU A C 1
ATOM 691 O O . GLU A 1 84 ? -2.886 -1.911 11.487 1.00 98.31 84 GLU A O 1
ATOM 696 N N . GLN A 1 85 ? -1.105 -3.214 11.005 1.00 98.62 85 GLN A N 1
ATOM 697 C CA . GLN A 1 85 ? -1.353 -3.368 9.575 1.00 98.62 85 GLN A CA 1
ATOM 698 C C . GLN A 1 85 ? -0.967 -4.786 9.133 1.00 98.62 85 GLN A C 1
ATOM 700 O O . GLN A 1 85 ? 0.180 -5.198 9.294 1.00 98.62 85 GLN A O 1
ATOM 705 N N . SER A 1 86 ? -1.895 -5.498 8.494 1.00 98.56 86 SER A N 1
ATOM 706 C CA . SER A 1 86 ? -1.604 -6.715 7.726 1.00 98.56 86 SER A CA 1
ATOM 707 C C . SER A 1 86 ? -1.525 -6.395 6.234 1.00 98.56 86 SER A C 1
ATOM 709 O O . SER A 1 86 ? -2.266 -5.546 5.741 1.00 98.56 86 SER A O 1
ATOM 711 N N . ILE A 1 87 ? -0.625 -7.045 5.494 1.00 98.69 87 ILE A N 1
ATOM 712 C CA . ILE A 1 87 ? -0.414 -6.781 4.062 1.00 98.69 87 ILE A CA 1
ATOM 713 C C . ILE A 1 87 ? -0.232 -8.105 3.327 1.00 98.69 87 ILE A C 1
ATOM 715 O O . ILE A 1 87 ? 0.550 -8.954 3.741 1.00 98.69 87 ILE A O 1
ATOM 719 N N . ASN A 1 88 ? -0.930 -8.259 2.206 1.00 98.69 88 ASN A N 1
ATOM 720 C CA . ASN A 1 88 ? -0.752 -9.352 1.264 1.00 98.69 88 ASN A CA 1
ATOM 721 C C . ASN A 1 88 ? -0.528 -8.771 -0.133 1.00 98.69 88 ASN A C 1
ATOM 723 O O . ASN A 1 88 ? -1.410 -8.094 -0.664 1.00 98.69 88 ASN A O 1
ATOM 727 N N . PHE A 1 89 ? 0.613 -9.083 -0.742 1.00 98.50 89 PHE A N 1
ATOM 728 C CA . PHE A 1 89 ? 0.926 -8.717 -2.123 1.00 98.50 89 PHE A CA 1
ATOM 729 C C . PHE A 1 89 ? 0.368 -9.782 -3.073 1.00 98.50 89 PHE A C 1
ATOM 731 O O . PHE A 1 89 ? 0.723 -10.956 -2.976 1.00 98.50 89 PHE A O 1
ATOM 738 N N . LYS A 1 90 ? -0.555 -9.387 -3.951 1.00 98.38 90 LYS A N 1
ATOM 739 C CA . LYS A 1 90 ? -1.296 -10.275 -4.863 1.00 98.38 90 LYS A CA 1
ATOM 740 C C . LYS A 1 90 ? -0.857 -10.129 -6.317 1.00 98.38 90 LYS A C 1
ATOM 742 O O . LYS A 1 90 ? -0.906 -11.102 -7.066 1.00 98.38 90 LYS A O 1
ATOM 747 N N . ALA A 1 91 ? -0.416 -8.939 -6.713 1.00 98.00 91 ALA A N 1
ATOM 748 C CA . ALA A 1 91 ? 0.114 -8.670 -8.044 1.00 98.00 91 ALA A CA 1
ATOM 749 C C . ALA A 1 91 ? 1.188 -7.572 -7.985 1.00 98.00 91 ALA A C 1
ATOM 751 O O . ALA A 1 91 ? 1.113 -6.712 -7.104 1.00 98.00 91 ALA A O 1
ATOM 752 N N . PRO A 1 92 ? 2.175 -7.580 -8.901 1.00 97.94 92 PRO A N 1
ATOM 753 C CA . PRO A 1 92 ? 3.127 -6.484 -9.013 1.00 97.94 92 PRO A CA 1
ATOM 754 C C . PRO A 1 92 ? 2.432 -5.209 -9.502 1.00 97.94 92 PRO A C 1
ATOM 756 O O . PRO A 1 92 ? 1.470 -5.268 -10.274 1.00 97.94 92 PRO A O 1
ATOM 759 N N . ILE A 1 93 ? 2.966 -4.071 -9.070 1.00 98.56 93 ILE A N 1
ATOM 760 C CA . ILE A 1 93 ? 2.623 -2.745 -9.586 1.00 98.56 93 ILE A CA 1
ATOM 761 C C . ILE A 1 93 ? 3.832 -2.275 -10.382 1.00 98.56 93 ILE A C 1
ATOM 763 O O . ILE A 1 93 ? 4.952 -2.298 -9.862 1.00 98.56 93 ILE A O 1
ATOM 767 N N . PHE A 1 94 ? 3.621 -1.904 -11.637 1.00 98.44 94 PHE A N 1
ATOM 768 C CA . PHE A 1 94 ? 4.697 -1.426 -12.500 1.00 98.44 94 PHE A CA 1
ATOM 769 C C . PHE A 1 94 ? 4.886 0.085 -12.349 1.00 98.44 94 PHE A C 1
ATOM 771 O O . PHE A 1 94 ? 4.020 0.788 -11.825 1.00 98.44 94 PHE A O 1
ATOM 778 N N . LEU A 1 95 ? 6.053 0.585 -12.754 1.00 98.50 95 LEU A N 1
ATOM 779 C CA . LEU A 1 95 ? 6.283 2.028 -12.821 1.00 98.50 95 LEU A CA 1
ATOM 780 C C . LEU A 1 95 ? 5.315 2.656 -13.830 1.00 98.50 95 LEU A C 1
ATOM 782 O O . LEU A 1 95 ? 4.916 2.011 -14.797 1.00 98.50 95 LEU A O 1
ATOM 786 N N . ASP A 1 96 ? 4.947 3.909 -13.576 1.00 98.31 96 ASP A N 1
ATOM 787 C CA . ASP A 1 96 ? 4.057 4.720 -14.416 1.00 98.31 96 ASP A CA 1
ATOM 788 C C . ASP A 1 96 ? 2.642 4.131 -14.606 1.00 98.31 96 ASP A C 1
ATOM 790 O O . ASP A 1 96 ? 1.837 4.627 -15.394 1.00 98.31 96 ASP A O 1
ATOM 794 N N . GLU A 1 97 ? 2.297 3.110 -13.819 1.00 97.62 97 GLU A N 1
ATOM 795 C CA . GLU A 1 97 ? 0.967 2.520 -13.754 1.00 97.62 97 GLU A CA 1
ATOM 796 C C . GLU A 1 97 ? 0.079 3.260 -12.744 1.00 97.62 97 GLU A C 1
ATOM 798 O O . GLU A 1 97 ? 0.480 3.518 -11.605 1.00 97.62 97 GLU A O 1
ATOM 803 N N . GLN A 1 98 ? -1.159 3.569 -13.146 1.00 98.56 98 GLN A N 1
ATOM 804 C CA . GLN A 1 98 ? -2.158 4.147 -12.249 1.00 98.56 98 GLN A CA 1
ATOM 805 C C . GLN A 1 98 ? -2.795 3.069 -11.369 1.00 98.56 98 GLN A C 1
ATOM 807 O O . GLN A 1 98 ? -3.247 2.023 -11.840 1.00 98.56 98 GLN A O 1
ATOM 812 N N . ILE A 1 99 ? -2.870 3.362 -10.075 1.00 98.69 99 ILE A N 1
ATOM 813 C CA . ILE A 1 99 ? -3.477 2.516 -9.050 1.00 98.69 99 ILE A CA 1
ATOM 814 C C . ILE A 1 99 ? -4.454 3.320 -8.190 1.00 98.69 99 ILE A C 1
ATOM 816 O O . ILE A 1 99 ? -4.350 4.542 -8.069 1.00 98.69 99 ILE A O 1
ATOM 820 N N . LEU A 1 100 ? -5.379 2.609 -7.553 1.00 98.75 100 LEU A N 1
ATOM 821 C CA . LEU A 1 100 ? -6.349 3.137 -6.605 1.00 98.75 100 LEU A CA 1
ATOM 822 C C . LEU A 1 100 ? -6.134 2.477 -5.242 1.00 98.75 100 LEU A C 1
ATOM 824 O O . LEU A 1 100 ? -6.435 1.300 -5.059 1.00 98.75 100 LEU A O 1
ATOM 828 N N . ALA A 1 101 ? -5.624 3.238 -4.276 1.00 98.75 101 ALA A N 1
ATOM 829 C CA . ALA A 1 101 ? -5.548 2.813 -2.883 1.00 98.75 101 ALA A CA 1
ATOM 830 C C . ALA A 1 101 ? -6.845 3.167 -2.153 1.00 98.75 101 ALA A C 1
ATOM 832 O O . ALA A 1 101 ? -7.415 4.241 -2.363 1.00 98.75 101 ALA A O 1
ATOM 833 N N . GLN A 1 102 ? -7.307 2.283 -1.273 1.00 98.69 102 GLN A N 1
ATOM 834 C CA . GLN A 1 102 ? -8.559 2.447 -0.549 1.00 98.69 102 GLN A CA 1
ATOM 835 C C . GLN A 1 102 ? -8.454 1.983 0.901 1.00 98.69 102 GLN A C 1
ATOM 837 O O . GLN A 1 102 ? -7.765 1.013 1.221 1.00 98.69 102 GLN A O 1
ATOM 842 N N . VAL A 1 103 ? -9.196 2.666 1.770 1.00 98.69 103 VAL A N 1
ATOM 843 C CA . VAL A 1 103 ? -9.379 2.321 3.182 1.00 98.69 103 VAL A CA 1
ATOM 844 C C . VAL A 1 103 ? -10.870 2.393 3.503 1.00 98.69 103 VAL A C 1
ATOM 846 O O . VAL A 1 103 ? -11.500 3.435 3.321 1.00 98.69 103 VAL A O 1
ATOM 849 N N . LEU A 1 104 ? -11.443 1.286 3.968 1.00 98.62 104 LEU A N 1
ATOM 850 C CA . LEU A 1 104 ? -12.871 1.134 4.246 1.00 98.62 104 LEU A CA 1
ATOM 851 C C . LEU A 1 104 ? -13.089 0.805 5.719 1.00 98.62 104 LEU A C 1
ATOM 853 O O . LEU A 1 104 ? -12.585 -0.212 6.191 1.00 98.62 104 LEU A O 1
ATOM 857 N N . ILE A 1 105 ? -13.887 1.599 6.431 1.00 98.38 105 ILE A N 1
ATOM 858 C CA . ILE A 1 105 ? -14.239 1.302 7.825 1.00 98.38 105 ILE A CA 1
ATOM 859 C C . ILE A 1 105 ? -15.131 0.055 7.868 1.00 98.38 105 ILE A C 1
ATOM 861 O O . ILE A 1 105 ? -16.235 0.062 7.326 1.00 98.38 105 ILE A O 1
ATOM 865 N N . GLN A 1 106 ? -14.656 -1.007 8.516 1.00 98.25 106 GLN A N 1
ATOM 866 C CA . GLN A 1 106 ? -15.377 -2.277 8.661 1.00 98.25 106 GLN A CA 1
ATOM 867 C C . GLN A 1 106 ? -16.050 -2.423 10.020 1.00 98.25 106 GLN A C 1
ATOM 869 O O . GLN A 1 106 ? -17.140 -2.974 10.106 1.00 98.25 106 GLN A O 1
ATOM 874 N N . ASP A 1 107 ? -15.397 -1.948 11.077 1.00 97.75 107 ASP A N 1
ATOM 875 C CA . ASP A 1 107 ? -15.873 -2.100 12.449 1.00 97.75 107 ASP A CA 1
ATOM 876 C C . ASP A 1 107 ? -15.437 -0.903 13.295 1.00 97.75 107 ASP A C 1
ATOM 878 O O . ASP A 1 107 ? -14.367 -0.331 13.065 1.00 97.75 107 ASP A O 1
ATOM 882 N N . ILE A 1 108 ? -16.264 -0.539 14.277 1.00 96.38 108 ILE A N 1
ATOM 883 C CA . ILE A 1 108 ? -15.996 0.537 15.234 1.00 96.38 108 ILE A CA 1
ATOM 884 C C . ILE A 1 108 ? -16.370 0.048 16.632 1.00 96.38 108 ILE A C 1
ATOM 886 O O . ILE A 1 108 ? -17.545 -0.107 16.964 1.00 96.38 108 ILE A O 1
ATOM 890 N N . LYS A 1 109 ? -15.369 -0.120 17.496 1.00 95.31 109 LYS A N 1
ATOM 891 C CA . LYS A 1 109 ? -15.558 -0.494 18.901 1.00 95.31 109 LYS A CA 1
ATOM 892 C C . LYS A 1 109 ? -15.285 0.686 19.814 1.00 95.31 109 LYS A C 1
ATOM 894 O O . LYS A 1 109 ? -14.298 1.390 19.640 1.00 95.31 109 LYS A O 1
ATOM 899 N N . HIS A 1 110 ? -16.138 0.870 20.815 1.00 92.81 110 HIS A N 1
ATOM 900 C CA . HIS A 1 110 ? -15.992 1.930 21.807 1.00 92.81 110 HIS A CA 1
ATOM 901 C C . HIS A 1 110 ? -15.456 1.338 23.110 1.00 92.81 110 HIS A C 1
ATOM 903 O O . HIS A 1 110 ? -16.065 0.434 23.678 1.00 92.81 110 HIS A O 1
ATOM 909 N N . THR A 1 111 ? -14.329 1.858 23.596 1.00 85.88 111 THR A N 1
ATOM 910 C CA . THR A 1 111 ? -13.653 1.353 24.797 1.00 85.88 111 THR A CA 1
ATOM 911 C C . THR A 1 111 ? -13.146 2.519 25.634 1.00 85.88 111 THR A C 1
ATOM 913 O O . THR A 1 111 ? -12.270 3.257 25.194 1.00 85.88 111 THR A O 1
ATOM 916 N N . LYS A 1 112 ? -13.656 2.671 26.867 1.00 86.31 112 LYS A N 1
ATOM 917 C CA . LYS A 1 112 ? -13.191 3.673 27.853 1.00 86.31 112 LYS A CA 1
ATOM 918 C C . LYS A 1 112 ? -13.044 5.097 27.275 1.00 86.31 112 LYS A C 1
ATOM 920 O O . LYS A 1 112 ? -12.034 5.755 27.498 1.00 86.31 112 LYS A O 1
ATOM 925 N N . GLY A 1 113 ? -14.037 5.549 26.509 1.00 84.12 113 GLY A N 1
ATOM 926 C CA . GLY A 1 113 ? -14.043 6.884 25.897 1.00 84.12 113 GLY A CA 1
ATOM 927 C C . GLY A 1 113 ? -13.211 7.025 24.618 1.00 84.12 113 GLY A C 1
ATOM 928 O O . GLY A 1 113 ? -13.148 8.120 24.090 1.00 84.12 113 GLY A O 1
ATOM 929 N N . ARG A 1 114 ? -12.612 5.942 24.107 1.00 89.94 114 ARG A N 1
ATOM 930 C CA . ARG A 1 114 ? -11.882 5.906 22.830 1.00 89.94 114 ARG A CA 1
ATOM 931 C C . ARG A 1 114 ? -12.590 5.020 21.813 1.00 89.94 114 ARG A C 1
ATOM 933 O O . ARG A 1 114 ? -13.388 4.156 22.189 1.00 89.94 114 ARG A O 1
ATOM 940 N N . GLN A 1 115 ? -12.243 5.175 20.539 1.00 93.81 115 GLN A N 1
ATOM 941 C CA . GLN A 1 115 ? -12.730 4.332 19.449 1.00 93.81 115 GLN A CA 1
ATOM 942 C C . GLN A 1 115 ? -11.587 3.522 18.829 1.00 93.81 115 GLN A C 1
ATOM 944 O O . GLN A 1 115 ? -10.565 4.078 18.439 1.00 93.81 115 GLN A O 1
ATOM 949 N N . ILE A 1 116 ? -11.765 2.207 18.711 1.00 96.62 116 ILE A N 1
ATOM 950 C CA . ILE A 1 116 ? -10.890 1.327 17.930 1.00 96.62 116 ILE A CA 1
ATOM 951 C C . ILE A 1 116 ? -11.613 0.997 16.632 1.00 96.62 116 ILE A C 1
ATOM 953 O O . ILE A 1 116 ? -12.704 0.426 16.661 1.00 96.62 116 ILE A O 1
ATOM 957 N N . LEU A 1 117 ? -11.005 1.348 15.505 1.00 97.69 117 LEU A N 1
ATOM 958 C CA . LEU A 1 117 ? -11.553 1.087 14.182 1.00 97.69 117 LEU A CA 1
ATOM 959 C C . LEU A 1 117 ? -10.748 -0.016 13.507 1.00 97.69 117 LEU A C 1
ATOM 961 O O . LEU A 1 117 ? -9.516 0.017 13.517 1.00 97.69 117 LEU A O 1
ATOM 965 N N . LYS A 1 118 ? -11.454 -0.958 12.877 1.00 98.38 118 LYS A N 1
ATOM 966 C CA . LYS A 1 118 ? -10.859 -1.886 11.912 1.00 98.38 118 LYS A CA 1
ATOM 967 C C . LYS A 1 118 ? -11.187 -1.429 10.506 1.00 98.38 118 LYS A C 1
ATOM 969 O O . LYS A 1 118 ? -12.344 -1.130 10.199 1.00 98.38 118 LYS A O 1
ATOM 974 N N . LEU A 1 119 ? -10.174 -1.401 9.656 1.00 98.69 119 LEU A N 1
ATOM 975 C CA . LEU A 1 119 ? -10.267 -0.917 8.290 1.00 98.69 119 LEU A CA 1
ATOM 976 C C . LEU A 1 119 ? -9.841 -2.029 7.334 1.00 98.69 119 LEU A C 1
ATOM 978 O O . LEU A 1 119 ? -8.804 -2.648 7.552 1.00 98.69 119 LEU A O 1
ATOM 982 N N . ASN A 1 120 ? -10.593 -2.253 6.259 1.00 98.81 120 ASN A N 1
ATOM 983 C CA . ASN A 1 120 ? -10.084 -3.009 5.115 1.00 98.81 120 ASN A CA 1
ATOM 984 C C . ASN A 1 120 ? -9.235 -2.074 4.256 1.00 98.81 120 ASN A C 1
ATOM 986 O O . ASN A 1 120 ? -9.644 -0.944 3.988 1.00 98.81 120 ASN A O 1
ATOM 990 N N . THR A 1 121 ? -8.078 -2.552 3.811 1.00 98.88 121 THR A N 1
ATOM 991 C CA . THR A 1 121 ? -7.133 -1.781 2.999 1.00 98.88 121 THR A CA 1
ATOM 992 C C . THR A 1 121 ? -6.878 -2.504 1.681 1.00 98.88 121 THR A C 1
ATOM 994 O O . THR A 1 121 ? -6.476 -3.671 1.696 1.00 98.88 121 THR A O 1
ATOM 997 N N . THR A 1 122 ? -7.095 -1.841 0.548 1.00 98.81 122 THR A N 1
ATOM 998 C CA . THR A 1 122 ? -6.898 -2.434 -0.786 1.00 98.81 122 THR A CA 1
ATOM 999 C C . THR A 1 122 ? -6.141 -1.494 -1.713 1.00 98.81 122 THR A C 1
ATOM 1001 O O . THR A 1 122 ? -6.263 -0.276 -1.609 1.00 98.81 122 THR A O 1
ATOM 1004 N N . ILE A 1 123 ? -5.339 -2.059 -2.614 1.00 98.88 123 ILE A N 1
ATOM 1005 C CA . ILE A 1 123 ? -4.797 -1.354 -3.777 1.00 98.88 123 ILE A CA 1
ATOM 1006 C C . ILE A 1 123 ? -5.204 -2.139 -5.011 1.00 98.88 123 ILE A C 1
ATOM 1008 O O . ILE A 1 123 ? -4.888 -3.327 -5.125 1.00 98.88 123 ILE A O 1
ATOM 1012 N N . GLU A 1 124 ? -5.881 -1.461 -5.924 1.00 98.50 124 GLU A N 1
ATOM 1013 C CA . GLU A 1 124 ? -6.367 -2.010 -7.182 1.00 98.50 124 GLU A CA 1
ATOM 1014 C C . GLU A 1 124 ? -5.713 -1.294 -8.358 1.00 98.50 124 GLU A C 1
ATOM 1016 O O . GLU A 1 124 ? -5.416 -0.099 -8.309 1.00 98.50 124 GLU A O 1
ATOM 1021 N N . LYS A 1 125 ? -5.479 -2.047 -9.425 1.00 97.94 125 LYS A N 1
ATOM 1022 C CA . LYS A 1 125 ? -5.080 -1.531 -10.730 1.00 97.94 125 LYS A CA 1
ATOM 1023 C C . LYS A 1 125 ? -6.320 -1.046 -11.493 1.00 97.94 125 LYS A C 1
ATOM 1025 O O . LYS A 1 125 ? -7.447 -1.372 -11.125 1.00 97.94 125 LYS A O 1
ATOM 1030 N N . MET A 1 126 ? -6.133 -0.285 -12.573 1.00 94.19 126 MET A N 1
ATOM 1031 C CA . MET A 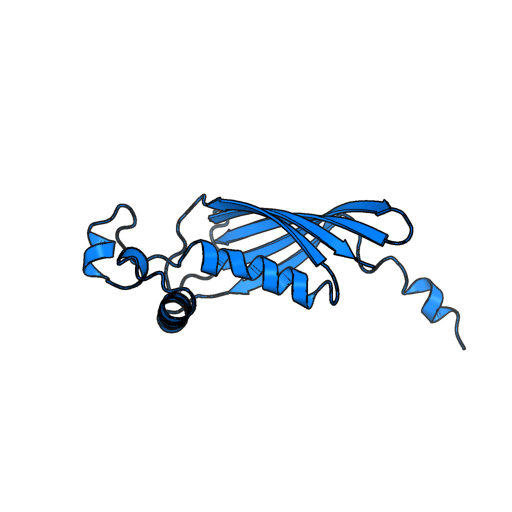1 126 ? -7.262 0.244 -13.364 1.00 94.19 126 MET A CA 1
ATOM 1032 C C . MET A 1 126 ? -8.105 -0.844 -14.049 1.00 94.19 126 MET A C 1
ATOM 1034 O O . MET A 1 126 ? -9.281 -0.628 -14.329 1.00 94.19 126 MET A O 1
ATOM 1038 N N . ASP A 1 127 ? -7.537 -2.030 -14.265 1.00 92.94 127 ASP A N 1
ATOM 1039 C CA . ASP A 1 127 ? -8.241 -3.227 -14.742 1.00 92.94 127 ASP A CA 1
ATOM 1040 C C . ASP A 1 127 ? -8.998 -3.976 -13.623 1.00 92.94 127 ASP A C 1
ATOM 1042 O O . ASP A 1 127 ? -9.430 -5.109 -13.822 1.00 92.94 127 ASP A O 1
ATOM 1046 N N . GLN A 1 128 ? -9.151 -3.361 -12.443 1.00 91.44 128 GLN A N 1
ATOM 1047 C CA . GLN A 1 128 ? -9.760 -3.931 -11.232 1.00 91.44 128 GLN A CA 1
ATOM 1048 C C . GLN A 1 128 ? -8.998 -5.130 -10.651 1.00 91.44 128 GLN A C 1
ATOM 1050 O O . GLN A 1 128 ? -9.474 -5.800 -9.729 1.00 91.44 128 GLN A O 1
ATOM 1055 N N . LYS A 1 129 ? -7.780 -5.409 -11.132 1.00 97.44 129 LYS A N 1
ATOM 1056 C CA . LYS A 1 129 ? -6.935 -6.429 -10.525 1.00 97.44 129 LYS A CA 1
ATOM 1057 C C . LYS A 1 129 ? -6.418 -5.931 -9.181 1.00 97.44 129 LYS A C 1
ATOM 1059 O O . LYS A 1 129 ? -5.728 -4.916 -9.084 1.00 97.44 129 LYS A O 1
ATOM 1064 N N . ILE A 1 130 ? -6.697 -6.699 -8.136 1.00 98.44 130 ILE A N 1
ATOM 1065 C CA . ILE A 1 130 ? -6.201 -6.418 -6.792 1.00 98.44 130 ILE A CA 1
ATOM 1066 C C . ILE A 1 130 ? -4.689 -6.677 -6.737 1.00 98.44 130 ILE A C 1
ATOM 1068 O O . ILE A 1 130 ? -4.229 -7.802 -6.947 1.00 98.44 130 ILE A O 1
ATOM 1072 N N . ALA A 1 131 ? -3.919 -5.639 -6.414 1.00 98.62 131 ALA A N 1
ATOM 1073 C CA . ALA A 1 131 ? -2.475 -5.710 -6.225 1.00 98.62 131 ALA A CA 1
ATOM 1074 C C . ALA A 1 131 ? -2.094 -5.933 -4.758 1.00 98.62 131 ALA A C 1
ATOM 1076 O O . ALA A 1 131 ? -1.200 -6.731 -4.471 1.00 98.62 131 ALA A O 1
ATOM 1077 N N . VAL A 1 132 ? -2.794 -5.281 -3.824 1.00 98.81 132 VAL A N 1
ATOM 1078 C CA . VAL A 1 132 ? -2.528 -5.391 -2.381 1.00 98.81 132 VAL A CA 1
ATOM 1079 C C . VAL A 1 132 ? -3.837 -5.504 -1.606 1.00 98.81 132 VAL A C 1
ATOM 1081 O O . VAL A 1 132 ? -4.784 -4.771 -1.874 1.00 98.81 132 VAL A O 1
ATOM 1084 N N . THR A 1 133 ? -3.880 -6.390 -0.610 1.00 98.75 133 THR A N 1
ATOM 1085 C CA . THR A 1 133 ? -4.996 -6.494 0.348 1.00 98.75 133 THR A CA 1
ATOM 1086 C C . THR A 1 133 ? -4.496 -6.551 1.775 1.00 98.75 133 THR A C 1
ATOM 1088 O O . THR A 1 133 ? -3.472 -7.178 2.047 1.00 98.75 133 THR A O 1
ATOM 1091 N N . GLY A 1 134 ? -5.269 -6.021 2.710 1.00 98.62 134 GLY A N 1
ATOM 1092 C CA . GLY A 1 134 ? -4.915 -6.048 4.116 1.00 98.62 134 GLY A CA 1
ATOM 1093 C C . GLY A 1 134 ? -6.012 -5.524 5.023 1.00 98.62 134 GLY A C 1
ATOM 1094 O O . GLY A 1 134 ? -7.118 -5.200 4.579 1.00 98.62 134 GLY A O 1
ATOM 1095 N N . GLN A 1 135 ? -5.666 -5.424 6.299 1.00 98.69 135 GLN A N 1
ATOM 1096 C CA . GLN A 1 135 ? -6.470 -4.768 7.318 1.00 98.69 135 GLN A CA 1
ATOM 1097 C C . GLN A 1 135 ? -5.592 -3.886 8.195 1.00 98.69 135 GLN A C 1
ATOM 1099 O O . GLN A 1 135 ? -4.473 -4.274 8.535 1.00 98.69 135 GLN A O 1
ATOM 1104 N N . ALA A 1 136 ? -6.131 -2.736 8.585 1.00 98.69 136 ALA A N 1
ATOM 1105 C CA . ALA A 1 136 ? -5.535 -1.830 9.552 1.00 98.69 136 ALA A CA 1
ATOM 1106 C C . ALA A 1 136 ? -6.378 -1.783 10.828 1.00 98.69 136 ALA A C 1
ATOM 1108 O O . ALA A 1 136 ? -7.609 -1.799 10.760 1.00 98.69 136 ALA A O 1
ATOM 1109 N N . THR A 1 137 ? -5.723 -1.633 11.974 1.00 98.50 137 THR A N 1
ATOM 1110 C CA . THR A 1 137 ? -6.378 -1.270 13.234 1.00 98.50 137 THR A CA 1
ATOM 1111 C C . THR A 1 137 ? -5.861 0.090 13.677 1.00 98.50 137 THR A C 1
ATOM 1113 O O . THR A 1 137 ? -4.651 0.278 13.807 1.00 98.50 137 THR A O 1
ATOM 1116 N N . ILE A 1 138 ? -6.768 1.031 13.940 1.00 98.06 138 ILE A N 1
ATOM 1117 C CA . ILE A 1 138 ? -6.422 2.368 14.438 1.00 98.06 138 ILE A CA 1
ATOM 1118 C C . ILE A 1 138 ? -7.179 2.686 15.725 1.00 98.06 138 ILE A C 1
ATOM 1120 O O . ILE A 1 138 ? -8.299 2.218 15.934 1.00 98.06 138 ILE A O 1
ATOM 1124 N N . LEU A 1 139 ? -6.571 3.503 16.579 1.00 96.31 139 LEU A N 1
ATOM 1125 C CA . LEU A 1 139 ? -7.186 4.055 17.783 1.00 96.31 139 LEU A CA 1
ATOM 1126 C C . LEU A 1 139 ? -7.400 5.555 17.604 1.00 96.31 139 LEU A C 1
ATOM 1128 O O . LEU A 1 139 ? -6.476 6.271 17.229 1.00 96.31 139 LEU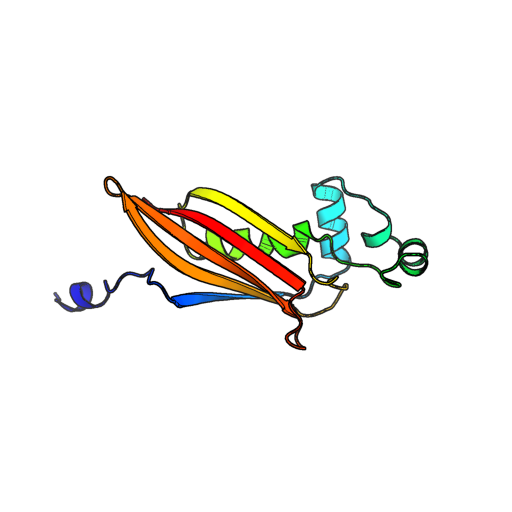 A O 1
ATOM 1132 N N . ILE A 1 140 ? -8.598 6.028 17.922 1.00 92.06 140 ILE A N 1
ATOM 1133 C CA . ILE A 1 140 ? -8.981 7.439 17.906 1.00 92.06 140 ILE A CA 1
ATOM 1134 C C . ILE A 1 140 ? -9.419 7.817 19.323 1.00 92.06 140 ILE A C 1
ATOM 1136 O O . ILE A 1 140 ? -10.110 7.036 19.988 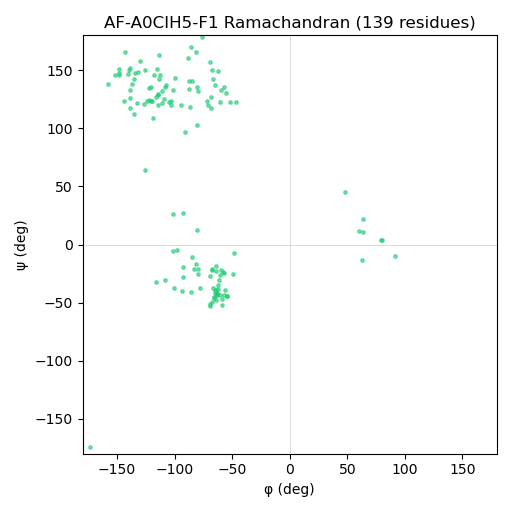1.00 92.06 140 ILE A O 1
ATOM 1140 N N . ASN A 1 141 ? -8.962 8.980 19.789 1.00 81.75 141 ASN A N 1
ATOM 1141 C CA . ASN A 1 141 ? -9.306 9.527 21.103 1.00 81.75 141 ASN A CA 1
ATOM 1142 C C . ASN A 1 141 ? -10.622 10.300 21.081 1.00 81.75 141 ASN A C 1
ATOM 1144 O O . ASN A 1 141 ? -10.945 10.885 20.024 1.00 81.75 141 ASN A O 1
#

InterPro domains:
  IPR002539 MaoC-like dehydratase domain [PF01575] (21-116)
  IPR029069 HotDog domain superfamily [SSF54637] (10-139)
  IPR050965 UPF0336/Enoyl-CoA hydratase-related [PTHR43437] (14-140)

Foldseek 3Di:
DDCVVVVVPPPLDDAFDKDKDKDAAALVNQVVVCVVVVPPDCLANPQVVVCVDPNNGRFRDQVSVVCVVVVRCCVSQPPKDWDDKDKDFDATHHHRFMKMKMWGFHDWDDDPNKIKTKIWIWIAGPVRHTGMTIITIIIHD

Mean predicted aligned error: 5.14 Å

Radius of gyration: 18.22 Å; Cα contacts (8 Å, |Δi|>4): 267; chains: 1; bounding box: 48×44×45 Å